Protein AF-A0A6A7KIK7-F1 (afdb_monomer_lite)

Foldseek 3Di:
DPPPPDDPDDDDPPDPVVVLVVVVCVVCVVCVPDPPDPDVVSVVVVVVVSVCCQQAPDQDPVPRHHPDDPVVVCVVCVVVVD

Sequence (82 aa):
SLRLGYLHVTFGPRNSVERWFRTLKERTKRFWNNFRGKDWRRVHRFVFLFAFWYNFVRIHSSFGDPPGDVTEWLQEVMPQLS

pLDDT: mean 76.32, std 11.47, range [46.69, 90.75]

Structure (mmCIF, N/CA/C/O backbone):
data_AF-A0A6A7KIK7-F1
#
_entry.id   AF-A0A6A7KIK7-F1
#
loop_
_atom_site.group_PDB
_atom_site.id
_atom_site.type_symbol
_atom_site.label_atom_id
_atom_site.label_alt_id
_atom_site.label_comp_id
_atom_site.label_asym_id
_atom_site.label_entity_id
_atom_site.label_seq_id
_atom_site.pdbx_PDB_ins_code
_atom_site.Cartn_x
_atom_site.Cartn_y
_atom_site.Cartn_z
_atom_site.occupancy
_atom_site.B_iso_or_equiv
_atom_site.auth_seq_id
_atom_site.auth_comp_id
_atom_site.auth_asym_id
_atom_site.auth_atom_id
_atom_site.pdbx_PDB_model_num
ATOM 1 N N . SER A 1 1 ? 38.008 25.027 5.572 1.00 52.53 1 SER A N 1
ATOM 2 C CA . SER A 1 1 ? 36.612 25.250 5.143 1.00 52.53 1 SER A CA 1
ATOM 3 C C . SER A 1 1 ? 36.226 24.125 4.196 1.00 52.53 1 SER A C 1
ATOM 5 O O . SER A 1 1 ? 36.752 24.072 3.089 1.00 52.53 1 SER A O 1
ATOM 7 N N . LEU A 1 2 ? 35.429 23.156 4.660 1.00 55.00 2 LEU A N 1
ATOM 8 C CA . LEU A 1 2 ? 34.969 22.034 3.835 1.00 55.00 2 LEU A CA 1
ATOM 9 C C . LEU A 1 2 ? 33.901 22.569 2.871 1.00 55.00 2 LEU A C 1
ATOM 11 O O . LEU A 1 2 ? 32.788 22.869 3.288 1.00 55.00 2 LEU A O 1
ATOM 15 N N . ARG A 1 3 ? 34.266 22.740 1.593 1.00 56.56 3 ARG A N 1
ATOM 16 C CA . ARG A 1 3 ? 33.404 23.212 0.491 1.00 56.56 3 ARG A CA 1
ATOM 17 C C . ARG A 1 3 ? 32.342 22.170 0.097 1.00 56.56 3 ARG A C 1
ATOM 19 O O . ARG A 1 3 ? 32.229 21.808 -1.070 1.00 56.56 3 ARG A O 1
ATOM 26 N N . LEU A 1 4 ? 31.586 21.647 1.055 1.00 65.06 4 LEU A N 1
ATOM 27 C CA . LEU A 1 4 ? 30.446 20.784 0.761 1.00 65.06 4 LEU A CA 1
ATOM 28 C C . LEU A 1 4 ? 29.294 21.677 0.300 1.00 65.06 4 LEU A C 1
ATOM 30 O O . LEU A 1 4 ? 28.560 22.240 1.108 1.00 65.06 4 LEU A O 1
ATOM 34 N N . GLY A 1 5 ? 29.193 21.858 -1.018 1.00 63.72 5 GLY A N 1
ATOM 35 C CA . GLY A 1 5 ? 28.051 22.514 -1.641 1.00 63.72 5 GLY A CA 1
ATOM 36 C C . GLY A 1 5 ? 26.779 21.758 -1.272 1.00 63.72 5 GLY A C 1
ATOM 37 O O . GLY A 1 5 ? 26.610 20.599 -1.645 1.00 63.72 5 GLY A O 1
ATOM 38 N N . TYR A 1 6 ? 25.903 22.396 -0.500 1.00 64.62 6 TYR A N 1
ATOM 39 C CA . TYR A 1 6 ? 24.588 21.856 -0.182 1.00 64.62 6 TYR A CA 1
ATOM 40 C C . TYR A 1 6 ? 23.760 21.787 -1.472 1.00 64.62 6 TYR A C 1
ATOM 42 O O . TYR A 1 6 ? 23.350 22.815 -2.011 1.00 64.62 6 TYR A O 1
ATOM 50 N N . LEU A 1 7 ? 23.541 20.575 -1.988 1.00 67.25 7 LEU A N 1
ATOM 51 C CA . LEU A 1 7 ? 22.685 20.341 -3.147 1.00 67.25 7 LEU A CA 1
ATOM 52 C C . LEU A 1 7 ? 21.252 20.113 -2.653 1.00 67.25 7 LEU A C 1
ATOM 54 O O . LEU A 1 7 ? 20.901 19.027 -2.190 1.00 67.25 7 LEU A O 1
ATOM 58 N N . HIS A 1 8 ? 20.419 21.148 -2.723 1.00 61.00 8 HIS A N 1
ATOM 59 C CA . HIS A 1 8 ? 19.001 21.038 -2.399 1.00 61.00 8 HIS A CA 1
ATOM 60 C C . HIS A 1 8 ? 18.271 20.275 -3.515 1.00 61.00 8 HIS A C 1
ATOM 62 O O . HIS A 1 8 ? 17.813 20.864 -4.491 1.00 61.00 8 HIS A O 1
ATOM 68 N N . VAL A 1 9 ? 18.178 18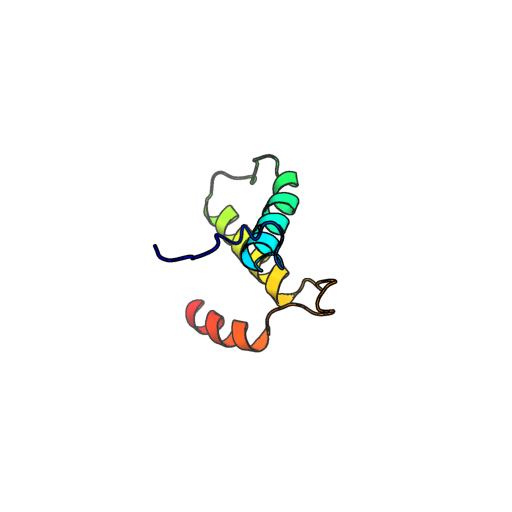.949 -3.388 1.00 63.66 9 VAL A N 1
ATOM 69 C CA . VAL A 1 9 ? 17.415 18.106 -4.320 1.00 63.66 9 VAL A CA 1
ATOM 70 C C . VAL A 1 9 ? 15.944 18.130 -3.913 1.00 63.66 9 VAL A C 1
ATOM 72 O O . VAL A 1 9 ? 15.434 17.202 -3.287 1.00 63.66 9 VAL A O 1
ATOM 75 N N . THR A 1 10 ? 15.237 19.201 -4.257 1.00 51.84 10 THR A N 1
ATOM 76 C CA . THR A 1 10 ? 13.779 19.124 -4.352 1.00 51.84 10 THR A CA 1
ATOM 77 C C . THR A 1 10 ? 13.420 18.532 -5.707 1.00 51.84 10 THR A C 1
ATOM 79 O O . THR A 1 10 ? 13.962 18.927 -6.733 1.00 51.84 10 THR A O 1
ATOM 82 N N . PHE A 1 11 ? 12.516 17.548 -5.705 1.00 51.34 11 PHE A N 1
ATOM 83 C CA . PHE A 1 11 ? 11.990 16.891 -6.912 1.00 51.34 11 PHE A CA 1
ATOM 84 C C . PHE A 1 11 ? 12.921 15.882 -7.619 1.00 51.34 11 PHE A C 1
ATOM 86 O O . PHE A 1 11 ? 12.821 15.694 -8.829 1.00 51.34 11 PHE A O 1
ATOM 93 N N . GLY A 1 12 ? 13.758 15.154 -6.868 1.00 58.66 12 GLY A N 1
ATOM 94 C CA . GLY A 1 12 ? 14.352 13.898 -7.358 1.00 58.66 12 GLY A CA 1
ATOM 95 C C . GLY A 1 12 ? 13.284 12.831 -7.678 1.00 58.66 12 GLY A C 1
ATOM 96 O O . GLY A 1 12 ? 12.107 13.031 -7.345 1.00 58.66 12 GLY A O 1
ATOM 97 N N . PRO A 1 13 ? 13.640 11.692 -8.313 1.00 59.22 13 PRO A N 1
ATOM 98 C CA . PRO A 1 13 ? 12.697 10.599 -8.554 1.00 59.22 13 PRO A CA 1
ATOM 99 C C . PRO A 1 13 ? 11.979 10.266 -7.244 1.00 59.22 13 PRO A C 1
ATOM 101 O O . PRO A 1 13 ? 12.611 9.871 -6.266 1.00 59.22 13 PRO A O 1
ATOM 104 N N . ARG A 1 14 ? 10.662 10.528 -7.196 1.00 58.22 14 ARG A N 1
ATOM 105 C CA . ARG A 1 14 ? 9.888 10.430 -5.949 1.00 58.22 14 ARG A CA 1
ATOM 106 C C . ARG A 1 14 ? 10.119 9.066 -5.322 1.00 58.22 14 ARG A C 1
ATOM 108 O O . ARG A 1 14 ? 9.863 8.059 -5.987 1.00 58.22 14 ARG A O 1
ATOM 115 N N . ASN A 1 15 ? 10.537 9.068 -4.058 1.00 75.12 15 ASN A N 1
ATOM 116 C CA . ASN A 1 15 ? 10.749 7.857 -3.281 1.00 75.12 15 ASN A CA 1
ATOM 117 C C . ASN A 1 15 ? 9.485 6.980 -3.364 1.00 75.12 15 ASN A C 1
ATOM 119 O O . ASN A 1 15 ? 8.362 7.473 -3.201 1.00 75.12 15 ASN A O 1
ATOM 123 N N . SER A 1 16 ? 9.667 5.690 -3.646 1.00 76.00 16 SER A N 1
ATOM 124 C CA . SER A 1 16 ? 8.605 4.684 -3.746 1.00 76.00 16 SER A CA 1
ATOM 125 C C . SER A 1 16 ? 7.646 4.742 -2.551 1.00 76.00 16 SER A C 1
ATOM 127 O O . SER A 1 16 ? 6.430 4.650 -2.726 1.00 76.00 16 SER A O 1
ATOM 129 N N . VAL A 1 17 ? 8.180 5.020 -1.357 1.00 80.62 17 VAL A N 1
ATOM 130 C CA . VAL A 1 17 ? 7.412 5.189 -0.115 1.00 80.62 17 VAL A CA 1
ATOM 131 C C . VAL A 1 17 ? 6.454 6.383 -0.191 1.00 80.62 17 VAL A C 1
ATOM 133 O O . VAL A 1 17 ? 5.267 6.260 0.109 1.00 80.62 17 VAL A O 1
ATOM 136 N N . GLU A 1 18 ? 6.922 7.546 -0.648 1.00 84.75 18 GLU A N 1
ATOM 137 C CA . GLU A 1 18 ? 6.084 8.746 -0.765 1.00 84.75 18 GLU A CA 1
ATOM 138 C C . GLU A 1 18 ? 4.963 8.543 -1.796 1.00 84.75 18 GLU A C 1
ATOM 140 O O . GLU A 1 18 ? 3.811 8.932 -1.579 1.00 84.75 18 GLU A O 1
ATOM 145 N N . ARG A 1 19 ? 5.277 7.874 -2.913 1.00 85.00 19 ARG A N 1
ATOM 146 C CA . ARG A 1 19 ? 4.299 7.529 -3.954 1.00 85.00 19 ARG A CA 1
ATOM 147 C C . ARG A 1 19 ? 3.213 6.586 -3.431 1.00 85.00 19 ARG A C 1
ATOM 149 O O . ARG A 1 19 ? 2.034 6.762 -3.770 1.00 85.00 19 ARG A O 1
ATOM 156 N N . TRP A 1 20 ? 3.598 5.621 -2.599 1.00 86.88 20 TRP A N 1
ATOM 157 C CA . TRP A 1 20 ? 2.675 4.713 -1.927 1.00 86.88 20 TRP A CA 1
ATOM 158 C C . TRP A 1 20 ? 1.723 5.488 -1.009 1.00 86.88 20 TRP A C 1
ATOM 160 O O . TRP A 1 20 ? 0.505 5.458 -1.213 1.00 86.88 20 TRP A O 1
ATOM 170 N N . PHE A 1 21 ? 2.263 6.300 -0.091 1.00 88.38 21 PHE A N 1
ATOM 171 C CA . PHE A 1 21 ? 1.455 7.083 0.851 1.00 88.38 21 PHE A CA 1
ATOM 172 C C . PHE A 1 21 ? 0.553 8.109 0.168 1.00 88.38 21 PHE A C 1
ATOM 174 O O . PHE A 1 21 ? -0.580 8.314 0.607 1.00 88.38 21 PHE A O 1
ATOM 181 N N . ARG A 1 22 ? 1.006 8.740 -0.921 1.00 88.88 22 ARG A N 1
ATOM 182 C CA . ARG A 1 22 ? 0.161 9.639 -1.719 1.00 88.88 22 ARG A CA 1
ATOM 183 C C . ARG A 1 22 ? -1.063 8.902 -2.260 1.00 88.88 22 ARG A C 1
ATOM 185 O O . ARG A 1 22 ? -2.176 9.409 -2.159 1.00 88.88 22 ARG A O 1
ATOM 192 N N . THR A 1 23 ? -0.867 7.700 -2.799 1.00 89.69 23 THR A N 1
ATOM 193 C CA . THR A 1 23 ? -1.967 6.893 -3.348 1.00 89.69 23 THR A CA 1
ATOM 194 C C . THR A 1 23 ? -2.923 6.440 -2.252 1.00 89.69 23 THR A C 1
ATOM 196 O O . THR A 1 23 ? -4.137 6.521 -2.438 1.00 89.69 23 THR A O 1
ATOM 199 N N . LEU A 1 24 ? -2.387 6.013 -1.102 1.00 89.75 24 LEU A N 1
ATOM 200 C CA . LEU A 1 24 ? -3.189 5.663 0.067 1.00 89.75 24 LEU A CA 1
ATOM 201 C C . LEU A 1 24 ? -4.075 6.839 0.486 1.00 89.75 24 LEU A C 1
ATOM 203 O O . LEU A 1 24 ? -5.288 6.668 0.564 1.00 89.75 24 LEU A O 1
ATOM 207 N N . LYS A 1 25 ? -3.493 8.031 0.679 1.00 87.75 25 LYS A N 1
ATOM 208 C CA . LYS A 1 25 ? -4.224 9.244 1.084 1.00 87.75 25 LYS A CA 1
ATOM 209 C C . LYS A 1 25 ? -5.347 9.605 0.112 1.00 87.75 25 LYS A C 1
ATOM 211 O O . LYS A 1 25 ? -6.467 9.844 0.546 1.00 87.75 25 LYS A O 1
ATOM 216 N N . GLU A 1 26 ? -5.080 9.618 -1.194 1.00 88.81 26 GLU A N 1
ATOM 217 C CA . GLU A 1 26 ? -6.106 9.952 -2.195 1.00 88.81 26 GLU A CA 1
ATOM 218 C C . GLU A 1 26 ? -7.266 8.948 -2.202 1.00 88.81 26 GLU A C 1
ATOM 220 O O . GLU A 1 26 ? -8.433 9.324 -2.326 1.00 88.81 26 GLU A O 1
ATOM 225 N N . ARG A 1 27 ? -6.972 7.653 -2.031 1.00 85.69 27 ARG A N 1
ATOM 226 C CA . ARG A 1 27 ? -8.006 6.611 -1.995 1.00 85.69 27 ARG A CA 1
ATOM 227 C C . ARG A 1 27 ? -8.802 6.638 -0.697 1.00 85.69 27 ARG A C 1
ATOM 229 O O . ARG A 1 27 ? -10.018 6.454 -0.742 1.00 85.69 27 ARG A O 1
ATOM 236 N N . THR A 1 28 ? -8.153 6.911 0.434 1.00 85.50 28 THR A N 1
ATOM 237 C CA . THR A 1 28 ? -8.829 6.999 1.733 1.00 85.50 28 THR A CA 1
ATOM 238 C C . THR A 1 28 ? -9.581 8.307 1.938 1.00 85.50 28 THR A C 1
ATOM 240 O O . THR A 1 28 ? -10.518 8.334 2.733 1.00 85.50 28 THR A O 1
ATOM 243 N N . LYS A 1 29 ? -9.269 9.363 1.174 1.00 84.56 29 LYS A N 1
ATOM 244 C CA . LYS A 1 29 ? -10.002 10.640 1.186 1.00 84.56 29 LYS A CA 1
ATOM 245 C C . LYS A 1 29 ? -11.510 10.459 0.979 1.00 84.56 29 LYS A C 1
ATOM 247 O O . LYS A 1 29 ? -12.299 11.183 1.579 1.00 84.56 29 LYS A O 1
ATOM 252 N N . ARG A 1 30 ? -11.917 9.447 0.201 1.00 76.31 30 ARG A N 1
ATOM 253 C CA . ARG A 1 30 ? -13.330 9.082 -0.020 1.00 76.31 30 ARG A CA 1
ATOM 254 C C . ARG A 1 30 ? -14.065 8.655 1.250 1.00 76.31 30 ARG A C 1
ATOM 256 O O . ARG A 1 30 ? -15.281 8.782 1.299 1.00 76.31 30 ARG A O 1
ATOM 263 N N . PHE A 1 31 ? -13.357 8.155 2.260 1.00 76.12 31 PHE A N 1
ATOM 264 C CA . PHE A 1 31 ? -13.979 7.765 3.522 1.00 76.12 31 PHE A CA 1
ATOM 265 C C . PHE A 1 31 ? -14.270 8.963 4.426 1.00 76.12 31 PHE A C 1
ATOM 267 O O . PHE A 1 31 ? -15.021 8.786 5.376 1.00 76.12 31 PHE A O 1
ATOM 274 N N . TRP A 1 32 ? -13.712 10.155 4.152 1.00 63.69 32 TRP A N 1
ATOM 275 C CA . TRP A 1 32 ? -13.948 11.394 4.913 1.00 63.69 32 TRP A CA 1
ATOM 276 C C . TRP A 1 32 ? -13.989 11.158 6.438 1.00 63.69 32 TRP A C 1
ATOM 278 O O . TRP A 1 32 ? -14.940 11.526 7.124 1.00 63.69 32 TRP A O 1
ATOM 288 N N . ASN A 1 33 ? -12.978 10.456 6.960 1.00 63.53 33 ASN A N 1
ATOM 289 C CA . ASN A 1 33 ? -12.831 10.051 8.370 1.00 63.53 33 ASN A CA 1
ATOM 290 C C . ASN A 1 33 ? -13.799 8.976 8.908 1.00 63.53 33 ASN A C 1
ATOM 292 O O . ASN A 1 33 ? -13.712 8.620 10.079 1.00 63.53 33 ASN A O 1
ATOM 296 N N . ASN A 1 34 ? -14.667 8.391 8.084 1.00 68.44 34 ASN A N 1
ATOM 297 C CA . ASN A 1 34 ? -15.593 7.330 8.476 1.00 68.44 34 ASN A CA 1
ATOM 298 C C . ASN A 1 34 ? -15.212 5.975 7.865 1.00 68.44 34 ASN A C 1
ATOM 300 O O . ASN A 1 34 ? -15.845 5.477 6.930 1.00 68.44 34 ASN A O 1
ATOM 304 N N . PHE A 1 35 ? -14.236 5.300 8.476 1.00 72.44 35 PHE A N 1
ATOM 305 C CA . PHE A 1 35 ? -14.300 3.839 8.482 1.00 72.44 35 PHE A CA 1
ATOM 306 C C . PHE A 1 35 ? -15.536 3.465 9.295 1.00 72.44 35 PHE A C 1
ATOM 308 O O . PHE A 1 35 ? -15.561 3.644 10.509 1.00 72.44 35 PHE A O 1
ATOM 315 N N . ARG A 1 36 ? -16.604 3.012 8.625 1.00 66.81 36 ARG A N 1
ATOM 316 C CA . ARG A 1 36 ? -17.836 2.607 9.311 1.00 66.81 36 ARG A CA 1
ATOM 317 C C . ARG A 1 36 ? -17.484 1.523 10.336 1.00 66.81 36 ARG A C 1
AT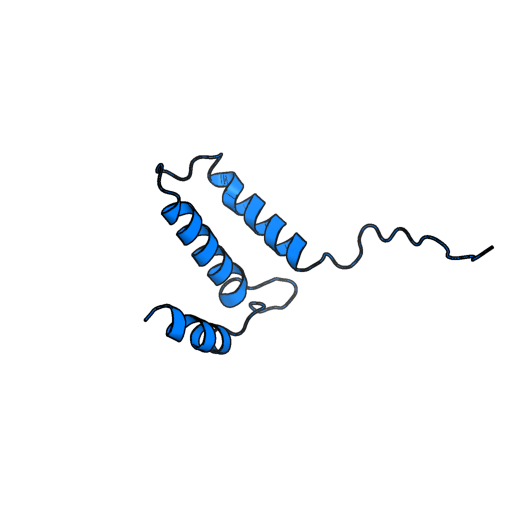OM 319 O O . ARG A 1 36 ? -17.182 0.398 9.944 1.00 66.81 36 ARG A O 1
ATOM 326 N N . GLY A 1 37 ? -17.516 1.857 11.627 1.00 65.69 37 GLY A N 1
ATOM 327 C CA . GLY A 1 37 ? -17.287 0.944 12.754 1.00 65.69 37 GLY A CA 1
ATOM 328 C C . GLY A 1 37 ? -16.148 1.371 13.688 1.00 65.69 37 GLY A C 1
ATOM 329 O O . GLY A 1 37 ? -15.090 1.783 13.237 1.00 65.69 37 GLY A O 1
ATOM 330 N N . LYS A 1 38 ? -16.350 1.213 15.002 1.00 73.69 38 LYS A N 1
ATOM 331 C CA . LYS A 1 38 ? -15.380 1.572 16.060 1.00 73.69 38 LYS A CA 1
ATOM 332 C C . LYS A 1 38 ? -14.237 0.552 16.250 1.00 73.69 38 LYS A C 1
ATOM 334 O O . LYS A 1 38 ? -13.519 0.614 17.239 1.00 73.69 38 LYS A O 1
ATOM 339 N N . ASP A 1 39 ? -14.096 -0.411 15.341 1.00 83.00 39 ASP A N 1
ATOM 340 C CA . ASP A 1 39 ? -13.173 -1.544 15.474 1.00 83.00 39 ASP A CA 1
ATOM 341 C C . ASP A 1 39 ? -11.901 -1.325 14.641 1.00 83.00 39 ASP A C 1
ATOM 343 O O . ASP A 1 39 ? -11.951 -1.275 13.407 1.00 83.00 39 ASP A O 1
ATOM 347 N N . TRP A 1 40 ? -10.752 -1.253 15.318 1.00 82.19 40 TRP A N 1
ATOM 348 C CA . TRP A 1 40 ? -9.434 -1.071 14.704 1.00 82.19 40 TRP A CA 1
ATOM 349 C C . TRP A 1 40 ? -9.091 -2.174 13.693 1.00 82.19 40 TRP A C 1
ATOM 351 O O . TRP A 1 40 ? -8.402 -1.913 12.704 1.00 82.19 40 TRP A O 1
ATOM 361 N N . ARG A 1 41 ? -9.633 -3.392 13.866 1.00 85.31 41 ARG A N 1
ATOM 362 C CA . ARG A 1 41 ? -9.404 -4.519 12.948 1.00 85.31 41 ARG A CA 1
ATOM 363 C C . ARG A 1 41 ? -9.893 -4.212 11.534 1.00 85.31 41 ARG A 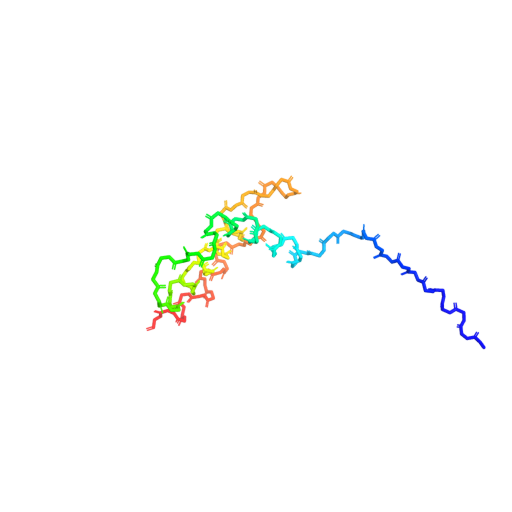C 1
ATOM 365 O O . ARG A 1 41 ? -9.387 -4.784 10.573 1.00 85.31 41 ARG A O 1
ATOM 372 N N . ARG A 1 42 ? -10.868 -3.308 11.371 1.00 80.31 42 ARG A N 1
ATOM 373 C CA . ARG A 1 42 ? -11.347 -2.860 10.049 1.00 80.31 42 ARG A CA 1
ATOM 374 C C . ARG A 1 42 ? -10.314 -1.995 9.340 1.00 80.31 42 ARG A C 1
ATOM 376 O O . ARG A 1 42 ? -10.088 -2.197 8.151 1.00 80.31 42 ARG A O 1
ATOM 383 N N . VAL A 1 43 ? -9.670 -1.087 10.073 1.00 83.88 43 VAL A N 1
ATOM 384 C CA . VAL A 1 43 ? -8.564 -0.273 9.551 1.00 83.88 43 VAL A CA 1
ATOM 385 C C . VAL A 1 43 ? -7.394 -1.181 9.187 1.00 83.88 43 VAL A C 1
ATOM 387 O O . VAL A 1 43 ? -6.877 -1.078 8.081 1.00 83.88 43 VAL A O 1
ATOM 390 N N . HIS A 1 44 ? -7.050 -2.133 10.060 1.00 86.38 44 HIS A N 1
ATOM 391 C CA . HIS A 1 44 ? -6.003 -3.116 9.788 1.00 86.38 44 HIS A CA 1
ATOM 392 C C . HIS A 1 44 ? -6.283 -3.925 8.512 1.00 86.38 44 HIS A C 1
ATOM 394 O O . HIS A 1 44 ? -5.454 -3.952 7.608 1.00 86.38 44 HIS A O 1
ATOM 400 N N . ARG A 1 45 ? -7.485 -4.511 8.382 1.00 87.31 45 ARG A N 1
ATOM 401 C CA . ARG A 1 45 ? -7.895 -5.241 7.168 1.00 87.31 45 ARG A CA 1
ATOM 402 C C . ARG A 1 45 ? -7.857 -4.365 5.921 1.00 87.31 45 ARG A C 1
ATOM 404 O O . ARG A 1 45 ? -7.412 -4.826 4.878 1.00 87.31 45 ARG A O 1
ATOM 411 N N . PHE A 1 46 ? -8.305 -3.114 6.015 1.00 87.44 46 PHE A N 1
ATOM 412 C CA . PHE A 1 46 ? -8.228 -2.186 4.892 1.00 87.44 46 PHE A CA 1
ATOM 413 C C . PHE A 1 46 ? -6.781 -1.923 4.474 1.00 87.44 46 PHE A C 1
ATOM 415 O O . PHE A 1 46 ? -6.481 -2.022 3.292 1.00 87.44 46 PHE A O 1
ATOM 422 N N . VAL A 1 47 ? -5.892 -1.603 5.419 1.00 88.31 47 VAL A N 1
ATOM 423 C CA . VAL A 1 47 ? -4.481 -1.324 5.116 1.00 88.31 47 VAL A CA 1
ATOM 424 C C . VAL A 1 47 ? -3.807 -2.560 4.525 1.00 88.31 47 VAL A C 1
ATOM 426 O O . VAL A 1 47 ? -3.099 -2.429 3.533 1.00 88.31 47 VAL A O 1
ATOM 429 N N . PHE A 1 48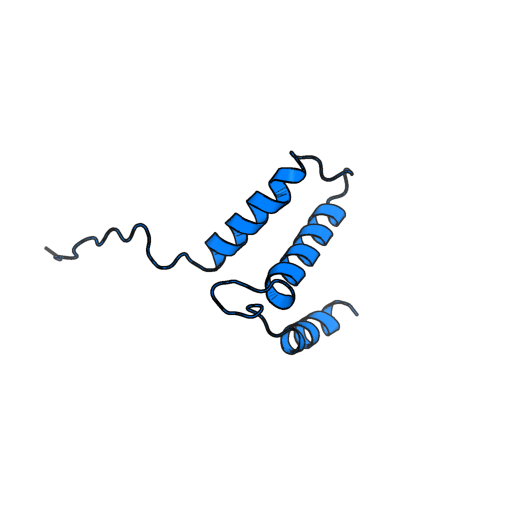 ? -4.089 -3.750 5.063 1.00 89.00 48 PHE A N 1
ATOM 430 C CA . PHE A 1 48 ? -3.595 -5.017 4.525 1.00 89.00 48 PHE A CA 1
ATOM 431 C C . PHE A 1 48 ? -4.052 -5.240 3.077 1.00 89.00 48 PHE A C 1
ATOM 433 O O . PHE A 1 48 ? -3.227 -5.421 2.184 1.00 89.00 48 PHE A O 1
ATOM 440 N N . LEU A 1 49 ? -5.360 -5.143 2.815 1.00 90.56 49 LEU A N 1
ATOM 441 C CA . LEU A 1 49 ? -5.917 -5.296 1.467 1.00 90.56 49 LEU A CA 1
ATOM 442 C C . LEU A 1 49 ? -5.417 -4.213 0.508 1.00 90.56 49 LEU A C 1
ATOM 444 O O . LEU A 1 49 ? -5.189 -4.484 -0.667 1.00 90.56 49 LEU A O 1
ATOM 448 N N . PHE A 1 50 ? -5.232 -2.987 0.997 1.00 90.75 50 PHE A N 1
ATOM 449 C CA . PHE A 1 50 ? -4.690 -1.892 0.207 1.00 90.75 50 PHE A CA 1
ATOM 450 C C . PHE A 1 50 ? -3.228 -2.143 -0.167 1.00 90.75 50 PHE A C 1
ATOM 452 O O . PHE A 1 50 ? -2.860 -1.936 -1.322 1.00 90.75 50 PHE A O 1
ATOM 459 N N . ALA A 1 51 ? -2.403 -2.588 0.785 1.00 89.94 51 ALA A N 1
ATOM 460 C CA . ALA A 1 51 ? -1.010 -2.937 0.539 1.00 89.94 51 ALA A CA 1
ATOM 461 C C . ALA A 1 51 ? -0.910 -4.083 -0.472 1.00 89.94 51 ALA A C 1
ATOM 463 O O . ALA A 1 51 ? -0.165 -3.963 -1.443 1.00 89.94 51 ALA A O 1
ATOM 464 N N . PHE A 1 52 ? -1.729 -5.127 -0.305 1.00 89.12 52 PHE A N 1
ATOM 465 C CA . PHE A 1 52 ? -1.818 -6.226 -1.261 1.00 89.12 52 PHE A CA 1
ATOM 466 C C . PHE A 1 52 ? -2.187 -5.718 -2.660 1.00 89.12 52 PHE A C 1
ATOM 468 O O . PHE A 1 52 ? -1.446 -5.906 -3.621 1.00 89.12 52 PHE A O 1
ATOM 475 N N . TRP A 1 53 ? -3.293 -4.980 -2.773 1.00 90.19 53 TRP A N 1
ATOM 476 C C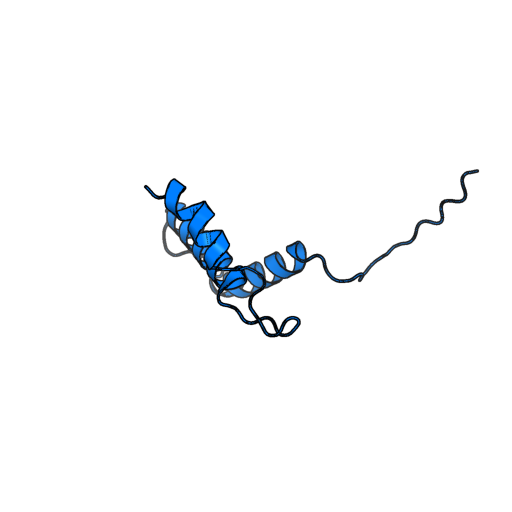A . TRP A 1 53 ? -3.740 -4.431 -4.049 1.00 90.19 53 TRP A CA 1
ATOM 477 C C . TRP A 1 53 ? -2.678 -3.543 -4.709 1.00 90.19 53 TRP A C 1
ATOM 479 O O . TRP A 1 53 ? -2.426 -3.677 -5.904 1.00 90.19 53 TRP A O 1
ATOM 489 N N . TYR A 1 54 ? -2.040 -2.645 -3.958 1.00 89.94 54 TYR A N 1
ATOM 490 C CA . TYR A 1 54 ? -1.063 -1.707 -4.509 1.00 89.94 54 TYR A CA 1
ATOM 491 C C . TYR A 1 54 ? 0.195 -2.406 -5.030 1.00 89.94 54 TYR A C 1
ATOM 493 O O . TYR A 1 54 ? 0.723 -1.995 -6.067 1.00 89.94 54 TYR A O 1
ATOM 501 N N . ASN A 1 55 ? 0.675 -3.419 -4.305 1.00 87.62 55 ASN A N 1
ATOM 502 C CA . ASN A 1 55 ? 1.930 -4.092 -4.622 1.00 87.62 55 ASN A CA 1
ATOM 503 C C . ASN A 1 55 ? 1.771 -5.192 -5.673 1.00 87.62 55 ASN A C 1
ATOM 505 O O . ASN A 1 55 ? 2.698 -5.416 -6.439 1.00 87.62 55 ASN A O 1
ATOM 509 N N . PHE A 1 56 ? 0.602 -5.829 -5.746 1.00 86.44 56 PHE A N 1
ATOM 510 C CA . PHE A 1 56 ? 0.461 -7.092 -6.473 1.00 86.44 56 PHE A CA 1
ATOM 511 C C . PHE A 1 56 ? -0.640 -7.118 -7.533 1.00 86.44 56 PHE A C 1
ATOM 513 O O . PHE A 1 56 ? -0.634 -7.978 -8.403 1.00 86.44 56 PHE A O 1
ATOM 520 N N . VAL A 1 57 ? -1.602 -6.194 -7.476 1.00 87.12 57 VAL A N 1
ATOM 521 C CA . VAL A 1 57 ? -2.759 -6.195 -8.395 1.00 87.12 57 VAL A CA 1
ATOM 522 C C . VAL A 1 57 ? -2.788 -4.937 -9.255 1.00 87.12 57 VAL A C 1
ATOM 524 O O . VAL A 1 57 ? -3.205 -4.953 -10.411 1.00 87.12 57 VAL A O 1
ATOM 527 N N . ARG A 1 58 ? -2.376 -3.803 -8.691 1.00 86.12 58 ARG A N 1
ATOM 528 C CA . ARG A 1 58 ? -2.410 -2.520 -9.376 1.00 86.12 58 ARG A CA 1
ATOM 529 C C . ARG A 1 58 ? -1.300 -2.461 -10.416 1.00 86.12 58 ARG A C 1
ATOM 531 O O . ARG A 1 58 ? -0.131 -2.404 -10.064 1.00 86.12 58 ARG A O 1
ATOM 538 N N . ILE A 1 59 ? -1.691 -2.304 -11.674 1.00 83.94 59 ILE A N 1
ATOM 539 C CA . ILE A 1 59 ? -0.773 -1.936 -12.751 1.00 83.94 59 ILE A CA 1
ATOM 540 C C . ILE A 1 59 ? -0.319 -0.486 -12.553 1.00 83.94 59 ILE A C 1
ATOM 542 O O . ILE A 1 59 ? -1.137 0.436 -12.416 1.00 83.94 59 ILE A O 1
ATOM 546 N N . HIS A 1 60 ? 0.995 -0.268 -12.518 1.00 82.12 60 HIS A N 1
ATOM 547 C CA . HIS A 1 60 ? 1.573 1.070 -12.412 1.00 82.12 60 HIS A CA 1
ATOM 548 C C . HIS A 1 60 ? 1.974 1.562 -13.791 1.00 82.12 60 HIS A C 1
ATOM 550 O O . HIS A 1 60 ? 2.758 0.924 -14.480 1.00 82.12 60 HIS A O 1
ATOM 556 N N . SER A 1 61 ? 1.519 2.757 -14.164 1.00 75.75 61 SER A N 1
ATOM 557 C CA . SER A 1 61 ? 1.837 3.373 -15.460 1.00 75.75 61 SER A CA 1
ATOM 558 C C . SER A 1 61 ? 3.336 3.567 -15.713 1.00 75.75 61 SER A C 1
ATOM 560 O O . SER A 1 61 ? 3.739 3.733 -16.854 1.00 75.75 61 SER A O 1
ATOM 562 N N . SER A 1 62 ? 4.160 3.579 -14.660 1.00 70.12 62 SER A N 1
ATOM 563 C CA . SER A 1 62 ? 5.620 3.669 -14.774 1.00 70.12 62 SER A CA 1
ATOM 564 C C . SER A 1 62 ? 6.303 2.332 -15.062 1.00 70.12 62 SER A C 1
ATOM 566 O O . SER A 1 62 ? 7.407 2.351 -15.586 1.00 70.12 62 SER A O 1
ATOM 568 N N . PHE A 1 63 ? 5.688 1.208 -14.685 1.00 69.31 63 PHE A N 1
ATOM 569 C CA . PHE A 1 63 ? 6.303 -0.122 -14.753 1.00 69.31 63 PHE A CA 1
ATOM 570 C C . PHE A 1 63 ? 5.617 -1.049 -15.762 1.00 69.31 63 PHE A C 1
ATOM 572 O O . PHE A 1 63 ? 6.243 -1.992 -16.215 1.00 69.31 63 PHE A O 1
ATOM 579 N N . GLY A 1 64 ? 4.353 -0.801 -16.117 1.00 79.06 64 GLY A N 1
ATOM 580 C CA . GLY A 1 64 ? 3.552 -1.719 -16.937 1.00 79.06 64 GLY A CA 1
ATOM 581 C C . GLY A 1 64 ? 2.953 -2.884 -16.144 1.00 79.06 64 GLY A C 1
ATOM 582 O O . GLY A 1 64 ? 1.937 -3.423 -16.563 1.00 79.06 64 GLY A O 1
ATOM 583 N N . ASP A 1 65 ? 3.490 -3.157 -14.953 1.00 76.12 65 ASP A N 1
ATOM 584 C CA . ASP A 1 65 ? 3.112 -4.263 -14.073 1.00 76.12 65 ASP A CA 1
ATOM 585 C C . ASP A 1 65 ? 3.025 -3.825 -12.591 1.00 76.12 65 ASP A C 1
ATOM 587 O O . ASP A 1 65 ? 3.380 -2.684 -12.243 1.00 76.12 65 ASP A O 1
ATOM 591 N N . PRO A 1 66 ? 2.488 -4.677 -11.696 1.00 82.50 66 PRO A N 1
ATOM 592 C CA . PRO A 1 66 ? 2.609 -4.504 -10.251 1.00 82.50 66 PRO A CA 1
ATOM 593 C C . PRO A 1 66 ? 4.077 -4.583 -9.783 1.00 82.50 66 PRO A C 1
ATOM 595 O O . PRO A 1 66 ? 4.876 -5.289 -10.388 1.00 82.50 66 PRO A O 1
ATOM 598 N N . PRO A 1 67 ? 4.466 -3.859 -8.718 1.00 79.19 67 PRO A N 1
ATOM 599 C CA . PRO A 1 67 ? 5.860 -3.766 -8.286 1.00 79.19 67 PRO A CA 1
ATOM 600 C C . PRO A 1 67 ? 6.370 -4.987 -7.510 1.00 79.19 67 PRO A C 1
ATOM 602 O O . PRO A 1 67 ? 7.578 -5.087 -7.325 1.00 79.19 67 PRO A O 1
ATOM 605 N N . GLY A 1 68 ? 5.493 -5.852 -6.997 1.00 79.25 68 GLY A N 1
ATOM 606 C CA . GLY A 1 68 ? 5.868 -7.032 -6.218 1.00 79.25 68 GLY A CA 1
ATOM 607 C C . GLY A 1 68 ? 5.520 -8.342 -6.921 1.00 79.25 68 GLY A C 1
ATOM 608 O O . GLY A 1 68 ? 4.545 -8.407 -7.671 1.00 79.25 68 GLY A O 1
ATOM 609 N N . ASP A 1 69 ? 6.279 -9.395 -6.618 1.00 82.06 69 ASP A N 1
ATOM 610 C CA . ASP A 1 69 ? 5.963 -10.768 -7.015 1.00 82.06 69 ASP A CA 1
ATOM 611 C C . ASP A 1 69 ? 5.001 -11.403 -5.995 1.00 82.06 69 ASP A C 1
ATOM 613 O O . ASP A 1 69 ? 5.319 -11.572 -4.816 1.00 82.06 69 ASP A O 1
ATOM 617 N N . VAL A 1 70 ? 3.792 -11.746 -6.448 1.00 77.12 70 VAL A N 1
ATOM 618 C CA . VAL A 1 70 ? 2.763 -12.409 -5.624 1.00 77.12 70 VAL A CA 1
ATOM 619 C C . VAL A 1 70 ? 3.255 -13.733 -5.055 1.00 77.12 70 VAL A C 1
ATOM 621 O O . VAL A 1 70 ? 2.872 -14.105 -3.947 1.00 77.12 70 VAL A O 1
ATOM 624 N N . THR A 1 71 ? 4.067 -14.456 -5.818 1.00 77.88 71 THR A N 1
ATOM 625 C CA . THR A 1 71 ? 4.520 -15.807 -5.488 1.00 77.88 71 THR A CA 1
ATOM 626 C C . THR A 1 71 ? 5.450 -15.773 -4.285 1.00 77.88 71 THR A C 1
ATOM 628 O O . THR A 1 71 ? 5.260 -16.537 -3.340 1.00 77.88 71 THR A O 1
ATOM 631 N N . GLU A 1 72 ? 6.395 -14.832 -4.290 1.00 79.56 72 GLU A N 1
ATOM 632 C CA . GLU A 1 72 ? 7.331 -14.584 -3.191 1.00 79.56 72 GLU A CA 1
ATOM 633 C C . GLU A 1 72 ? 6.579 -14.140 -1.925 1.00 79.56 72 GLU A C 1
ATOM 635 O O . GLU A 1 72 ? 6.761 -14.699 -0.845 1.00 79.56 72 GLU A O 1
ATOM 640 N N . TRP A 1 73 ? 5.622 -13.219 -2.068 1.00 73.50 73 TRP A N 1
ATOM 641 C CA . TRP A 1 73 ? 4.831 -12.734 -0.937 1.00 73.50 73 TRP A CA 1
ATOM 642 C C . TRP A 1 73 ? 3.950 -13.811 -0.290 1.00 73.50 73 TRP A C 1
ATOM 644 O O . TRP A 1 73 ? 3.844 -13.879 0.936 1.00 73.50 73 TRP A O 1
ATOM 654 N N . LEU A 1 74 ? 3.312 -14.673 -1.090 1.00 75.44 74 LEU A N 1
ATOM 655 C CA . LEU A 1 74 ? 2.513 -15.781 -0.559 1.00 75.44 74 LEU A CA 1
ATOM 656 C C . LEU A 1 74 ? 3.382 -16.762 0.234 1.00 75.44 74 LEU A C 1
ATOM 658 O O . LEU A 1 74 ? 2.955 -17.220 1.293 1.00 75.44 74 LEU A O 1
ATOM 662 N N . GLN A 1 75 ? 4.605 -17.038 -0.224 1.00 78.50 75 GLN A N 1
ATOM 663 C CA . GLN A 1 75 ? 5.543 -17.896 0.501 1.00 78.50 75 GLN A CA 1
ATOM 664 C C . GLN A 1 75 ? 5.943 -17.315 1.865 1.00 78.50 75 GLN A C 1
ATOM 666 O O . GLN A 1 75 ? 6.054 -18.069 2.829 1.00 78.50 75 GLN A O 1
ATOM 671 N N . GLU A 1 76 ? 6.106 -15.995 1.976 1.00 78.44 76 GLU A N 1
ATOM 672 C CA . GLU A 1 76 ? 6.447 -15.332 3.242 1.00 78.44 76 GLU A CA 1
ATOM 673 C C . GLU A 1 76 ? 5.267 -15.224 4.220 1.00 78.44 76 GLU A C 1
ATOM 675 O O . GLU A 1 76 ? 5.445 -15.341 5.436 1.00 78.44 76 GLU A O 1
ATOM 680 N N . VAL A 1 77 ? 4.054 -14.979 3.710 1.00 72.06 77 VAL A N 1
ATOM 681 C CA . VAL A 1 77 ? 2.881 -14.662 4.542 1.00 72.06 77 VAL A CA 1
ATOM 682 C C . VAL A 1 77 ? 2.084 -15.899 4.949 1.00 72.06 77 VAL A C 1
ATOM 684 O O . VAL A 1 77 ? 1.571 -15.942 6.068 1.00 72.06 77 VAL A O 1
ATOM 687 N N . MET A 1 78 ? 1.976 -16.919 4.091 1.00 68.94 78 MET A N 1
ATOM 688 C CA . MET A 1 78 ? 1.213 -18.138 4.400 1.00 68.94 78 MET A CA 1
ATOM 689 C C . MET A 1 78 ? 1.644 -18.838 5.706 1.00 68.94 78 MET A C 1
ATOM 691 O O . MET A 1 78 ? 0.752 -19.239 6.453 1.00 68.94 78 MET A O 1
ATOM 695 N N . PRO A 1 79 ? 2.944 -18.930 6.053 1.00 73.81 79 PRO A N 1
ATOM 696 C CA . PRO A 1 79 ? 3.389 -19.514 7.321 1.00 73.81 79 PRO A CA 1
ATOM 697 C C . PRO A 1 79 ? 2.998 -18.711 8.571 1.00 73.81 79 PRO A C 1
ATOM 699 O O . PRO A 1 79 ? 3.040 -19.244 9.672 1.00 73.81 79 PRO A O 1
ATOM 702 N N . GLN A 1 80 ? 2.655 -17.426 8.432 1.00 67.31 80 GLN A N 1
ATOM 703 C CA . GLN A 1 80 ? 2.279 -16.557 9.559 1.00 67.31 80 GLN A CA 1
ATOM 704 C C . GLN A 1 80 ? 0.763 -16.495 9.791 1.00 67.31 80 GLN A C 1
ATOM 706 O O . GLN A 1 80 ? 0.304 -15.874 10.751 1.00 67.31 80 GLN A O 1
ATOM 711 N N . LEU A 1 81 ? -0.018 -17.085 8.882 1.00 55.47 81 LEU A N 1
ATOM 712 C CA . LEU A 1 81 ? -1.479 -17.125 8.940 1.00 55.47 81 LEU A CA 1
ATOM 713 C C . LEU A 1 81 ? -2.029 -18.480 9.421 1.00 55.47 81 LEU A C 1
ATOM 715 O O . LEU A 1 81 ? -3.242 -18.584 9.611 1.00 55.47 81 LEU A O 1
ATOM 719 N N . SER A 1 82 ? -1.163 -19.486 9.600 1.00 46.69 82 SER A N 1
ATOM 720 C CA . SER A 1 82 ? -1.457 -20.776 10.247 1.00 46.69 82 SER A CA 1
ATOM 721 C C . SER A 1 82 ? -1.306 -20.692 11.760 1.00 46.69 82 SER A C 1
ATOM 723 O O . SER A 1 82 ? -2.191 -21.222 12.464 1.00 46.69 82 SER A O 1
#

Radius of gyration: 18.07 Å; chains: 1; bounding box: 54×46×33 Å

Secondary structure (DSSP, 8-state):
----------SSS--HHHHHHHHHHHHHGGGTT--SSS-HHHHHHHHHHHHHIIIIIPPPTTTSS-SS-HHHHHHH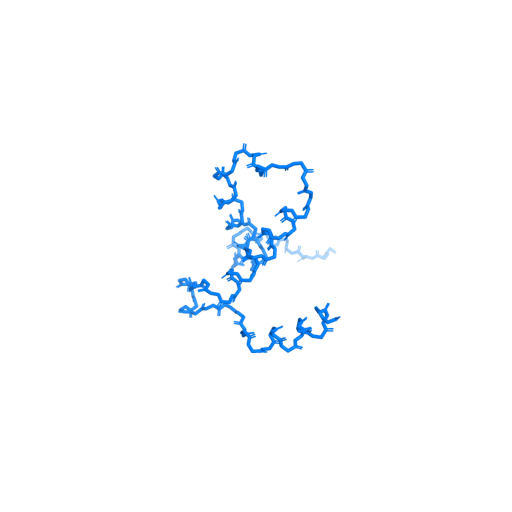HGGG--